Protein AF-A0A6N7W944-F1 (afdb_monomer_lite)

Radius of gyration: 17.9 Å; chains: 1; bounding box: 44×43×44 Å

Secondary structure (DSSP, 8-state):
---HHHHHHHHHH--S---HHHHHHHHHHHHHT-SS-B-TT---HHHHTTHHHHHHHTT----B----SSSHHHHHHHHHHTTEEEEEEEEEEEEEEPTTT--EEEEEEEEEEE-

Foldseek 3Di:
DQWLVLVVVVVVPDPPDDDPQQVVQSVVCVVVVHRARESQCADDPVCVVPVVVSCVVSPNPDHYYNHCPDVVVVVVVVVVVVAKDFPAKDWDWDPDADPPPRHTDTDIDTDIDHD

Organism: NCBI:txid2652290

pLDDT: mean 87.8, std 11.25, range [51.66, 97.94]

Sequence (115 aa):
MNTIDDLDQQIATRTQTSSTSLLTAHMNTQRAGNELLDFAEGLYDSDVSGILDELRQHGIGEFTISANQTGLTEIIWQLTHAGSTLTGMTEVNDRFADPVTGERRLIPAWHLTIN

Structure (mmCIF, N/CA/C/O backbone):
data_AF-A0A6N7W944-F1
#
_entry.id   AF-A0A6N7W944-F1
#
loop_
_atom_site.group_PDB
_atom_site.id
_atom_site.type_symbol
_atom_site.label_atom_id
_atom_site.label_alt_id
_atom_site.label_comp_id
_atom_site.label_asym_id
_atom_site.label_entity_id
_atom_site.label_seq_id
_atom_site.pdbx_PDB_ins_code
_atom_site.Cartn_x
_atom_site.Cartn_y
_atom_site.Cartn_z
_atom_site.occupancy
_atom_site.B_iso_or_equiv
_atom_site.auth_seq_id
_atom_site.auth_comp_id
_atom_site.auth_asym_id
_atom_site.auth_atom_id
_atom_site.pdbx_PDB_model_num
ATOM 1 N N . MET A 1 1 ? -6.370 -4.083 19.843 1.00 51.66 1 MET A N 1
ATOM 2 C CA . MET A 1 1 ? -6.845 -3.386 18.638 1.00 51.66 1 MET A CA 1
ATOM 3 C C . MET A 1 1 ? -7.665 -2.218 19.142 1.00 51.66 1 MET A C 1
ATOM 5 O O . MET A 1 1 ? -8.611 -2.480 19.874 1.00 51.66 1 MET A O 1
ATOM 9 N N . ASN A 1 2 ? -7.236 -0.976 18.904 1.00 56.84 2 ASN A N 1
ATOM 10 C CA . ASN A 1 2 ? -8.078 0.177 19.227 1.00 56.84 2 ASN A CA 1
ATOM 11 C C . ASN A 1 2 ? -9.199 0.217 18.193 1.00 56.84 2 ASN A C 1
ATOM 13 O O . ASN A 1 2 ? -8.937 0.101 16.997 1.00 56.84 2 ASN A O 1
ATOM 17 N N . THR A 1 3 ? -10.432 0.294 18.667 1.00 64.38 3 THR A N 1
ATOM 18 C CA . THR A 1 3 ? -11.622 0.314 17.815 1.00 64.38 3 THR A CA 1
ATOM 19 C C . THR A 1 3 ? -11.816 1.705 17.206 1.00 64.38 3 THR A C 1
ATOM 21 O O . THR A 1 3 ? -11.241 2.685 17.680 1.00 64.38 3 THR A O 1
ATOM 24 N N . ILE A 1 4 ? -12.632 1.819 16.154 1.00 70.69 4 ILE A N 1
ATOM 25 C CA . ILE A 1 4 ? -13.037 3.124 15.593 1.00 70.69 4 ILE A CA 1
ATOM 26 C C . ILE A 1 4 ? -13.673 4.020 16.668 1.00 70.69 4 ILE A C 1
ATOM 28 O O . ILE A 1 4 ? -13.437 5.226 16.662 1.00 70.69 4 ILE A O 1
ATOM 32 N N . ASP A 1 5 ? -14.367 3.427 17.639 1.00 68.56 5 ASP A N 1
ATOM 33 C CA . ASP A 1 5 ? -14.965 4.135 18.775 1.00 68.56 5 ASP A CA 1
ATOM 34 C C . ASP A 1 5 ? -13.898 4.778 19.691 1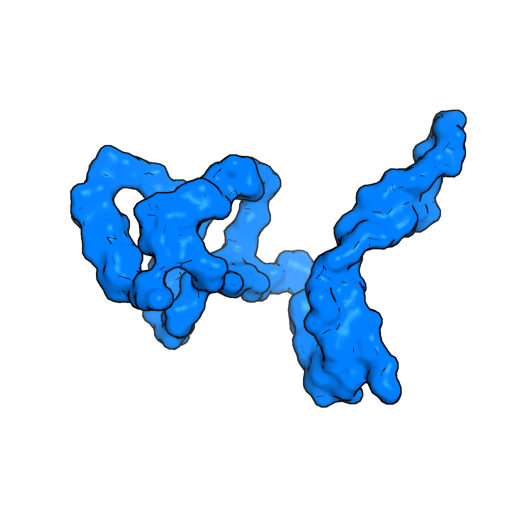.00 68.56 5 ASP A C 1
ATOM 36 O O . ASP A 1 5 ? -14.089 5.874 20.225 1.00 68.56 5 ASP A O 1
ATOM 40 N N . ASP A 1 6 ? -12.727 4.146 19.840 1.00 70.38 6 ASP A N 1
ATOM 41 C CA . ASP A 1 6 ? -11.598 4.740 20.569 1.00 70.38 6 ASP A CA 1
ATOM 42 C C . ASP A 1 6 ? -10.991 5.920 19.793 1.00 70.38 6 ASP A C 1
ATOM 44 O O . ASP A 1 6 ? -10.459 6.859 20.394 1.00 70.38 6 ASP A O 1
ATOM 48 N N . LEU A 1 7 ? -11.056 5.884 18.457 1.00 73.81 7 LEU A N 1
ATOM 49 C CA . LEU A 1 7 ? -10.613 6.975 17.592 1.00 73.81 7 LEU A CA 1
ATOM 50 C C . LEU A 1 7 ? -11.579 8.166 17.659 1.00 73.81 7 LEU A C 1
ATOM 52 O O . LEU A 1 7 ? -11.111 9.302 17.739 1.00 73.81 7 LEU A O 1
ATOM 56 N N . ASP A 1 8 ? -12.891 7.923 17.734 1.00 76.38 8 ASP A N 1
ATOM 57 C CA . ASP A 1 8 ? -13.916 8.957 17.938 1.00 76.38 8 ASP A CA 1
ATOM 58 C C . ASP A 1 8 ? -13.627 9.802 19.177 1.00 76.38 8 ASP A C 1
ATOM 60 O O . ASP A 1 8 ? -13.580 11.036 19.126 1.00 76.38 8 ASP A O 1
ATOM 64 N N . GLN A 1 9 ? -13.378 9.137 20.308 1.00 73.12 9 GLN A N 1
ATOM 65 C CA . GLN A 1 9 ? -13.115 9.828 21.563 1.00 73.12 9 GLN A CA 1
ATOM 66 C C . GLN A 1 9 ? -11.813 10.637 21.496 1.00 73.12 9 GLN A C 1
ATOM 68 O O . GLN A 1 9 ? -11.731 11.732 22.056 1.00 73.12 9 GLN A O 1
ATOM 73 N N . GLN A 1 10 ? -10.799 10.139 20.787 1.00 70.56 10 GLN A N 1
ATOM 74 C CA . GLN A 1 10 ? -9.516 10.821 20.622 1.00 70.56 10 GLN A CA 1
ATOM 75 C C . GLN A 1 10 ? -9.593 12.022 19.671 1.00 70.56 10 GLN A C 1
ATOM 77 O O . GLN A 1 10 ? -9.015 13.065 19.988 1.00 70.56 10 GLN A O 1
ATOM 82 N N . ILE A 1 11 ? -10.325 11.910 18.556 1.00 73.69 11 ILE A N 1
ATOM 83 C CA . ILE A 1 11 ? -10.594 13.022 17.630 1.00 73.69 11 ILE A CA 1
ATOM 84 C C . ILE A 1 11 ? -11.433 14.099 18.333 1.00 73.69 11 ILE A C 1
ATOM 86 O O . ILE A 1 11 ? -11.158 15.288 18.188 1.00 73.69 11 ILE A O 1
ATOM 90 N N . ALA A 1 12 ? -12.411 13.705 19.155 1.00 66.69 12 ALA A N 1
ATOM 91 C CA . ALA A 1 12 ? -13.278 14.639 19.873 1.00 66.69 12 ALA A CA 1
ATOM 92 C C . ALA A 1 12 ? -12.581 15.398 21.022 1.00 66.69 12 ALA A C 1
ATOM 94 O O . ALA A 1 12 ? -13.037 16.477 21.402 1.00 66.69 12 ALA A O 1
ATOM 95 N N . THR A 1 13 ? -11.504 14.850 21.603 1.00 61.78 13 THR A N 1
ATOM 96 C CA . THR A 1 13 ? -10.878 15.387 22.832 1.00 61.78 13 THR A CA 1
ATOM 97 C C . THR A 1 13 ? -9.511 16.049 22.638 1.00 61.78 13 THR A C 1
ATOM 99 O O . THR A 1 13 ? -9.074 16.780 23.530 1.00 61.78 13 THR A O 1
ATOM 102 N N . ARG A 1 14 ? -8.823 15.859 21.501 1.00 58.03 14 ARG A N 1
ATOM 103 C CA . ARG A 1 14 ? -7.514 16.488 21.236 1.00 58.03 14 ARG A CA 1
ATOM 104 C C . ARG A 1 14 ? -7.629 17.736 20.354 1.00 58.03 14 ARG A C 1
ATOM 106 O O . ARG A 1 14 ? -7.855 17.650 19.154 1.00 58.03 14 ARG A O 1
ATOM 113 N N . THR A 1 15 ? -7.306 18.904 20.911 1.00 55.38 15 THR A N 1
ATOM 114 C CA . THR A 1 15 ? -6.903 20.112 20.158 1.00 55.38 15 THR A CA 1
ATOM 115 C C . THR A 1 15 ? -5.482 19.981 19.584 1.00 55.38 15 THR A C 1
ATOM 117 O O . THR A 1 15 ? -4.618 20.810 19.854 1.00 55.38 15 THR A O 1
ATOM 120 N N . GLN A 1 16 ? -5.219 18.939 18.791 1.00 58.09 16 GLN A N 1
ATOM 121 C CA . GLN A 1 16 ? -4.049 18.877 17.911 1.00 58.09 16 GLN A CA 1
ATOM 122 C C . GLN A 1 16 ? -4.471 18.162 16.625 1.00 58.09 16 GLN A C 1
ATOM 124 O O . GLN A 1 16 ? -4.823 16.990 16.636 1.00 58.09 16 GL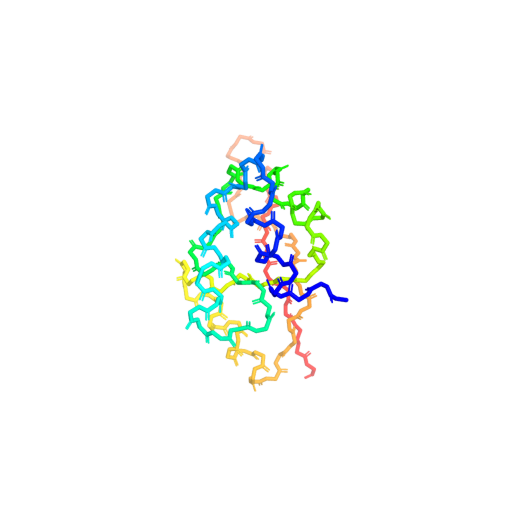N A O 1
ATOM 129 N N . THR A 1 17 ? -4.519 18.950 15.557 1.00 65.50 17 THR A N 1
ATOM 130 C CA . THR A 1 17 ? -5.092 18.690 14.232 1.00 65.50 17 THR A CA 1
ATOM 131 C C . THR A 1 17 ? -4.676 17.350 13.637 1.00 65.50 17 THR A C 1
ATOM 133 O O . THR A 1 17 ? -3.570 17.246 13.103 1.00 65.50 17 THR A O 1
ATOM 136 N N . SER A 1 18 ? -5.580 16.367 13.674 1.00 78.81 18 SER A N 1
ATOM 137 C CA . SER A 1 18 ? -5.485 15.208 12.792 1.00 78.81 18 SER A CA 1
ATOM 138 C C . SER A 1 18 ? -5.427 15.673 11.336 1.00 78.81 18 SER A C 1
ATOM 140 O O . SER A 1 18 ? -6.058 16.672 10.969 1.00 78.81 18 SER A O 1
ATOM 142 N N . SER A 1 19 ? -4.658 14.975 10.508 1.00 87.12 19 SER A N 1
ATOM 143 C CA . SER A 1 19 ? -4.559 15.263 9.085 1.00 87.12 19 SER A CA 1
ATOM 144 C C . SER A 1 19 ? -5.930 15.155 8.423 1.00 87.12 19 SER A C 1
ATOM 146 O O . SER A 1 19 ? -6.796 14.370 8.823 1.00 87.12 19 SER A O 1
ATOM 148 N N . THR A 1 20 ? -6.132 15.933 7.359 1.00 88.00 20 THR A N 1
ATOM 149 C CA . THR A 1 20 ? -7.346 15.834 6.540 1.00 88.00 20 THR A CA 1
ATOM 150 C C . THR A 1 20 ? -7.552 14.405 6.035 1.00 88.00 20 THR A C 1
ATOM 152 O O . THR A 1 20 ? -8.689 13.936 6.005 1.00 88.00 20 THR A O 1
ATOM 155 N N . SER A 1 21 ? -6.471 13.698 5.693 1.00 90.56 21 SER A N 1
ATOM 156 C CA . SER A 1 21 ? -6.506 12.308 5.236 1.00 90.56 21 SER A CA 1
ATOM 157 C C . SER A 1 21 ? -7.030 11.365 6.326 1.00 90.56 21 SER A C 1
ATOM 159 O O . SER A 1 21 ? -7.946 10.592 6.048 1.00 90.56 21 SER A O 1
ATOM 161 N N . LEU A 1 22 ? -6.555 11.477 7.577 1.00 91.31 22 LEU A N 1
ATOM 162 C CA . LEU A 1 22 ? -7.063 10.660 8.688 1.00 91.31 22 LEU A CA 1
ATOM 163 C C . LEU A 1 22 ? -8.531 10.971 9.012 1.00 91.31 22 LEU A C 1
ATOM 165 O O . LEU A 1 22 ? -9.340 10.053 9.152 1.00 91.31 22 LEU A O 1
ATOM 169 N N . LEU A 1 23 ? -8.896 12.254 9.091 1.00 90.38 23 LEU A N 1
ATOM 170 C CA . LEU A 1 23 ? -10.277 12.666 9.375 1.00 90.38 23 LEU A CA 1
ATOM 171 C C . LEU A 1 23 ? -11.247 12.176 8.292 1.00 90.38 23 LEU A C 1
ATOM 173 O O . LEU A 1 23 ? -12.338 11.694 8.597 1.00 90.38 23 LEU A O 1
ATOM 177 N N . THR A 1 24 ? -10.841 12.269 7.025 1.00 91.62 24 THR A N 1
ATOM 178 C CA . THR A 1 24 ? -11.646 11.804 5.889 1.00 91.62 24 THR A CA 1
ATOM 179 C C . THR A 1 24 ? -11.793 10.287 5.900 1.00 91.62 24 THR A C 1
ATOM 181 O O . THR A 1 24 ? -12.912 9.788 5.772 1.00 91.62 24 THR A O 1
ATOM 184 N N . ALA A 1 25 ? -10.695 9.555 6.116 1.00 93.44 25 ALA A N 1
ATOM 185 C CA . ALA A 1 25 ? -10.714 8.100 6.243 1.00 93.44 25 ALA A CA 1
ATOM 186 C C . ALA A 1 25 ? -11.655 7.655 7.368 1.00 93.44 25 ALA A C 1
ATOM 188 O O . ALA A 1 25 ? -12.505 6.793 7.156 1.00 93.44 25 ALA A O 1
ATOM 189 N N . HIS A 1 26 ? -11.583 8.297 8.534 1.00 91.94 26 HIS A N 1
ATOM 190 C CA . HIS A 1 26 ? -12.434 7.979 9.677 1.00 91.94 26 HIS A CA 1
ATOM 191 C C . HIS A 1 26 ? -13.926 8.184 9.372 1.00 91.94 26 HIS A C 1
ATOM 193 O O . HIS A 1 26 ? -14.717 7.255 9.536 1.00 91.94 26 HIS A O 1
ATOM 199 N N . MET A 1 27 ? -14.308 9.350 8.836 1.00 91.56 27 MET A N 1
ATOM 200 C CA . MET A 1 27 ? -15.703 9.622 8.464 1.00 91.56 27 MET A CA 1
ATOM 201 C C . MET A 1 27 ? -16.235 8.628 7.425 1.00 91.56 27 MET A C 1
ATOM 203 O O . MET A 1 27 ? -17.377 8.174 7.522 1.00 91.56 27 MET A O 1
ATOM 207 N N . ASN A 1 28 ? -15.430 8.292 6.416 1.00 93.44 28 ASN A N 1
ATOM 208 C CA . ASN A 1 28 ? -15.829 7.347 5.374 1.00 93.44 28 ASN A CA 1
ATOM 209 C C . ASN A 1 28 ? -15.960 5.924 5.925 1.00 93.44 28 ASN A C 1
ATOM 211 O O . ASN A 1 28 ? -16.932 5.238 5.615 1.00 93.44 28 ASN A O 1
ATOM 215 N N . THR A 1 29 ? -15.039 5.521 6.797 1.00 93.94 29 THR A N 1
ATOM 216 C CA . THR A 1 29 ? -15.056 4.224 7.481 1.00 93.94 29 THR A CA 1
ATOM 217 C C . THR A 1 29 ? -16.335 4.052 8.303 1.00 93.94 29 THR A C 1
ATOM 219 O O . THR A 1 29 ? -17.033 3.051 8.144 1.00 93.94 29 THR A O 1
ATOM 222 N N . GLN A 1 30 ? -16.703 5.058 9.106 1.00 92.31 30 GLN A N 1
ATOM 223 C CA . GLN A 1 30 ? -17.944 5.046 9.889 1.00 92.31 30 GLN A CA 1
ATOM 224 C C . GLN A 1 30 ? -19.189 4.972 9.005 1.00 92.31 30 GLN A C 1
ATOM 226 O O . GLN A 1 30 ? -20.098 4.187 9.267 1.00 92.31 30 GLN A O 1
ATOM 231 N N . ARG A 1 31 ? -19.235 5.772 7.933 1.00 92.94 31 ARG A N 1
ATOM 232 C CA . ARG A 1 31 ? -20.360 5.766 6.984 1.00 92.94 31 ARG A CA 1
ATOM 233 C C . ARG A 1 31 ? -20.526 4.421 6.282 1.00 92.94 31 ARG A C 1
ATOM 235 O O . ARG A 1 31 ? -21.658 4.031 6.009 1.00 92.94 31 ARG A O 1
ATOM 242 N N . ALA A 1 32 ? -19.421 3.743 5.977 1.00 93.75 32 ALA A N 1
ATOM 243 C CA . ALA A 1 32 ? -19.417 2.434 5.332 1.00 93.75 32 ALA A CA 1
ATOM 244 C C . ALA A 1 32 ? -19.691 1.276 6.308 1.00 93.75 32 ALA A C 1
ATOM 246 O O . ALA A 1 32 ? -20.061 0.191 5.865 1.00 93.75 32 ALA A O 1
ATOM 247 N N . GLY A 1 33 ? -19.534 1.496 7.619 1.00 94.12 33 GLY A N 1
ATOM 248 C CA . GLY A 1 33 ? -19.625 0.437 8.626 1.00 94.12 33 GLY A CA 1
ATOM 249 C C . GLY A 1 33 ? -18.439 -0.531 8.5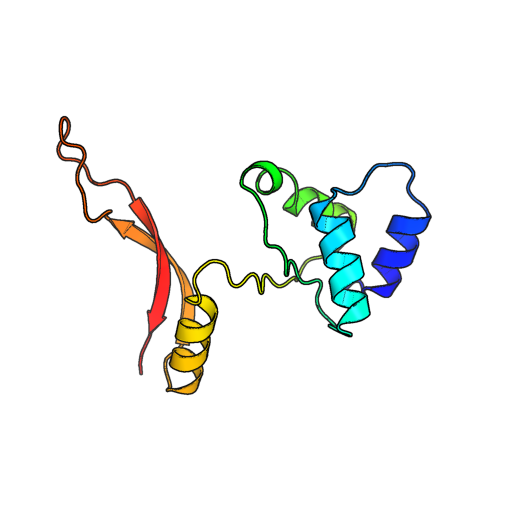84 1.00 94.12 33 GLY A C 1
ATOM 250 O O . GLY A 1 33 ? -18.598 -1.705 8.909 1.00 94.12 33 GLY A O 1
ATOM 251 N N . ASN A 1 34 ? -17.269 -0.054 8.152 1.00 92.56 34 ASN A N 1
ATOM 252 C CA . ASN A 1 34 ? -16.049 -0.856 8.102 1.00 92.56 34 ASN A CA 1
ATOM 253 C C . ASN A 1 34 ? -15.454 -1.016 9.507 1.00 92.56 34 ASN A C 1
ATOM 255 O O . ASN A 1 34 ? -15.473 -0.077 10.296 1.00 92.56 34 ASN A O 1
ATOM 259 N N . GLU A 1 35 ? -14.891 -2.188 9.804 1.00 91.12 35 GLU A N 1
ATOM 260 C CA . GLU A 1 35 ? -14.177 -2.440 11.066 1.00 91.12 35 GLU A CA 1
ATOM 261 C C . GLU A 1 35 ? -12.777 -1.809 11.071 1.00 91.12 35 GLU A C 1
ATOM 263 O O . GLU A 1 35 ? -12.333 -1.266 12.082 1.00 91.12 35 GLU A O 1
ATOM 268 N N . LEU A 1 36 ? -12.087 -1.857 9.928 1.00 93.38 36 LEU A N 1
ATOM 269 C CA . LEU A 1 36 ? -10.768 -1.259 9.745 1.00 93.38 36 LEU A CA 1
ATOM 270 C C . LEU A 1 36 ? -10.898 0.143 9.156 1.00 93.38 36 LEU A C 1
ATOM 272 O O . LEU A 1 36 ? -11.679 0.353 8.228 1.00 93.38 36 LEU A O 1
ATOM 276 N N . LEU A 1 37 ? -10.078 1.073 9.654 1.00 93.94 37 LEU A N 1
ATOM 277 C CA . LEU A 1 37 ? -9.923 2.396 9.055 1.00 93.94 37 LEU A CA 1
ATOM 278 C C . LEU A 1 37 ? -9.498 2.253 7.589 1.00 93.94 37 LEU A C 1
ATOM 280 O O . LEU A 1 37 ? -8.465 1.646 7.308 1.00 93.94 37 LEU A O 1
ATOM 284 N N . ASP A 1 38 ? -10.263 2.851 6.680 1.00 94.44 38 ASP A N 1
ATOM 285 C CA . ASP A 1 38 ? -10.030 2.762 5.244 1.00 94.44 38 ASP A CA 1
ATOM 286 C C . ASP A 1 38 ? -9.744 4.128 4.609 1.00 94.44 38 ASP A C 1
ATOM 288 O O . ASP A 1 38 ? -10.556 5.058 4.666 1.00 94.44 38 ASP A O 1
ATOM 292 N N . PHE A 1 39 ? -8.603 4.238 3.931 1.00 92.88 39 PHE A N 1
ATOM 293 C CA . PHE A 1 39 ? -8.242 5.405 3.125 1.00 92.88 39 PHE A CA 1
ATOM 294 C C . PHE A 1 39 ? -8.850 5.301 1.718 1.00 92.88 39 PHE A C 1
ATOM 296 O O . PHE A 1 39 ? -8.141 5.141 0.723 1.00 92.88 39 PHE A O 1
ATOM 303 N N . ALA A 1 40 ? -10.179 5.399 1.631 1.00 91.00 40 ALA A N 1
ATOM 304 C CA . ALA A 1 40 ? -10.930 5.238 0.380 1.00 91.00 40 ALA A CA 1
ATOM 305 C C . ALA A 1 40 ? -10.618 6.302 -0.693 1.00 91.00 40 ALA A C 1
ATOM 307 O O . ALA A 1 40 ? -10.638 6.010 -1.886 1.00 91.00 40 ALA A O 1
ATOM 308 N N . GLU A 1 41 ? -10.280 7.525 -0.276 1.00 87.00 41 GLU A N 1
ATOM 309 C CA . GLU A 1 41 ? -9.851 8.615 -1.173 1.00 87.00 41 GLU A CA 1
ATOM 310 C C . GLU A 1 41 ? -8.357 8.514 -1.549 1.00 87.00 41 GLU A C 1
ATOM 312 O O . GLU A 1 41 ? -7.857 9.263 -2.389 1.00 87.00 41 GLU A O 1
ATOM 317 N N . GLY A 1 42 ? -7.638 7.560 -0.950 1.00 85.50 42 GLY A N 1
ATOM 318 C CA . GLY A 1 42 ? -6.201 7.370 -1.102 1.00 85.50 42 GLY A CA 1
ATOM 319 C C . GLY A 1 42 ? -5.369 8.203 -0.130 1.00 85.50 42 GLY A C 1
ATOM 320 O O . GLY A 1 42 ? -5.884 8.894 0.747 1.00 85.50 42 GLY A O 1
ATOM 321 N N . LEU A 1 43 ? -4.053 8.094 -0.296 1.00 87.94 43 LEU A N 1
ATOM 322 C CA . LEU A 1 43 ? -3.041 8.901 0.381 1.00 87.94 43 LEU A CA 1
ATOM 323 C C . LEU A 1 43 ? -2.245 9.659 -0.678 1.00 87.94 43 LEU A C 1
ATOM 325 O O . LEU A 1 43 ? -1.972 9.118 -1.753 1.00 87.94 43 LEU A O 1
ATOM 329 N N . TYR A 1 44 ? -1.853 10.889 -0.366 1.00 84.38 44 TYR A N 1
ATOM 330 C CA . TYR A 1 44 ? -0.968 11.683 -1.214 1.00 84.38 44 TYR A CA 1
ATOM 331 C C . TYR A 1 44 ? 0.493 11.498 -0.791 1.00 84.38 44 TYR A C 1
ATOM 333 O O . TYR A 1 44 ? 0.775 11.159 0.358 1.00 84.38 44 TYR A O 1
ATOM 341 N N . ASP A 1 45 ? 1.443 11.793 -1.683 1.00 86.19 45 ASP A N 1
ATOM 342 C CA . ASP A 1 45 ? 2.883 11.738 -1.370 1.00 86.19 45 ASP A CA 1
ATOM 343 C C . ASP A 1 45 ? 3.244 12.565 -0.121 1.00 86.19 45 ASP A C 1
ATOM 345 O O . ASP A 1 45 ? 4.121 12.187 0.657 1.00 86.19 45 ASP A O 1
ATOM 349 N N . SER A 1 46 ? 2.528 13.673 0.109 1.00 84.94 46 SER A N 1
ATOM 350 C CA . SER A 1 46 ? 2.671 14.509 1.305 1.00 84.94 46 SER A CA 1
ATOM 351 C C . SER A 1 46 ? 2.332 13.775 2.603 1.00 84.94 46 SER A C 1
ATOM 353 O O . SER A 1 46 ? 2.925 14.070 3.640 1.00 84.94 46 SER A O 1
ATOM 355 N N . ASP A 1 47 ? 1.412 12.812 2.551 1.00 87.19 47 ASP A N 1
ATOM 356 C CA . ASP A 1 47 ? 0.910 12.096 3.722 1.00 87.19 47 ASP A CA 1
ATOM 357 C C . ASP A 1 47 ? 1.881 11.000 4.170 1.00 87.19 47 ASP A C 1
ATOM 359 O O . ASP A 1 47 ? 1.982 10.714 5.362 1.00 87.19 47 ASP A O 1
ATOM 363 N N . VAL A 1 48 ? 2.645 10.418 3.236 1.00 86.00 48 VAL A N 1
ATOM 364 C CA . VAL A 1 48 ? 3.529 9.261 3.481 1.00 86.00 48 VAL A CA 1
ATOM 365 C C . VAL A 1 48 ? 4.500 9.506 4.638 1.00 86.00 48 VAL A C 1
ATOM 367 O O . VAL A 1 48 ? 4.763 8.601 5.428 1.00 86.00 48 VAL A O 1
ATOM 370 N N . SER A 1 49 ? 5.013 10.732 4.766 1.00 84.00 49 SER A N 1
ATOM 371 C CA . SER A 1 49 ? 6.014 11.072 5.784 1.00 84.00 49 SER A CA 1
ATOM 372 C C . SER A 1 49 ? 5.460 11.201 7.208 1.00 84.00 49 SER A C 1
ATOM 374 O O . SER A 1 49 ? 6.240 11.103 8.151 1.00 84.00 49 SER A O 1
ATOM 376 N N . GLY A 1 50 ? 4.146 11.400 7.381 1.00 89.56 50 GLY A N 1
ATOM 377 C CA . GLY A 1 50 ? 3.538 11.681 8.690 1.00 89.56 50 GLY A CA 1
ATOM 378 C C . GLY A 1 50 ? 2.404 10.742 9.099 1.00 89.56 50 GLY A C 1
ATOM 379 O O . GLY A 1 50 ? 2.169 10.560 10.293 1.00 89.56 50 GLY A O 1
ATOM 380 N N . ILE A 1 51 ? 1.728 10.103 8.141 1.00 92.25 51 ILE A N 1
ATOM 381 C CA . ILE A 1 51 ? 0.499 9.351 8.417 1.00 92.25 51 ILE A CA 1
ATOM 382 C C . ILE A 1 51 ? 0.735 8.170 9.362 1.00 92.25 51 ILE A C 1
ATOM 384 O O . ILE A 1 51 ? -0.070 7.918 10.250 1.00 92.25 51 ILE A O 1
ATOM 388 N N . LEU A 1 52 ? 1.867 7.472 9.242 1.00 92.69 52 LEU A N 1
ATOM 389 C CA . LEU A 1 52 ? 2.164 6.332 10.112 1.00 92.69 52 LEU A CA 1
ATOM 390 C C . LEU A 1 52 ? 2.394 6.754 11.567 1.00 92.69 52 LEU A C 1
ATOM 392 O O . LEU A 1 52 ? 2.008 6.028 12.481 1.00 92.69 52 LEU A O 1
ATOM 396 N N . ASP A 1 53 ? 3.013 7.911 11.796 1.00 91.56 53 ASP A N 1
ATOM 397 C CA . ASP A 1 53 ? 3.218 8.429 13.150 1.00 91.56 53 ASP A CA 1
ATOM 398 C C . ASP A 1 53 ? 1.901 8.884 13.766 1.00 91.56 53 ASP A C 1
ATOM 400 O O . ASP A 1 53 ? 1.642 8.607 14.936 1.00 91.56 53 ASP A O 1
ATOM 404 N N . GLU A 1 54 ? 1.039 9.507 12.967 1.00 90.50 54 GLU A N 1
ATOM 405 C CA . GLU A 1 54 ? -0.308 9.880 13.380 1.00 90.50 54 GLU A CA 1
ATOM 406 C C . GLU A 1 54 ? -1.148 8.647 13.759 1.00 90.50 54 GLU A C 1
ATOM 408 O O . GLU A 1 54 ? -1.699 8.581 14.858 1.00 90.50 54 GLU A O 1
ATOM 413 N N . LEU A 1 55 ? -1.165 7.613 12.912 1.00 91.19 55 LEU A N 1
ATOM 414 C CA . LEU A 1 55 ? -1.847 6.347 13.199 1.00 91.19 55 LEU A CA 1
ATOM 415 C C . LEU A 1 55 ? -1.337 5.713 14.505 1.00 91.19 55 LEU A C 1
ATOM 417 O O . LEU A 1 55 ? -2.135 5.314 15.356 1.00 91.19 55 LEU A O 1
ATOM 421 N N . ARG A 1 56 ? -0.015 5.699 14.729 1.00 90.81 56 ARG A N 1
ATOM 422 C CA . ARG A 1 56 ? 0.587 5.209 15.984 1.00 90.81 56 ARG A CA 1
ATOM 423 C C . ARG A 1 56 ? 0.168 6.032 17.199 1.00 90.81 56 ARG A C 1
ATOM 425 O O . ARG A 1 56 ? -0.108 5.447 18.244 1.00 90.81 56 ARG A O 1
ATOM 432 N N . GLN A 1 57 ? 0.088 7.361 17.085 1.00 88.81 57 GLN A N 1
ATOM 433 C CA . GLN A 1 57 ? -0.376 8.247 18.167 1.00 88.81 57 GLN A CA 1
ATOM 434 C C . GLN A 1 57 ? -1.832 7.988 18.574 1.00 88.81 57 GLN A C 1
ATOM 436 O O . GLN A 1 57 ? -2.218 8.324 19.701 1.00 88.81 57 GLN A O 1
ATOM 441 N N . HIS A 1 58 ? -2.610 7.392 17.669 1.00 85.94 58 HIS A N 1
ATOM 442 C CA . HIS A 1 58 ? -3.980 6.948 17.896 1.00 85.94 58 HIS A CA 1
ATOM 443 C C . HIS A 1 58 ? -4.106 5.449 18.241 1.00 85.94 58 HIS A C 1
ATOM 445 O O . HIS A 1 58 ? -5.195 4.957 18.549 1.00 85.94 58 HIS A O 1
ATOM 451 N N . GLY A 1 59 ? -2.987 4.716 18.248 1.00 88.88 59 GLY A N 1
ATOM 452 C CA . GLY A 1 59 ? -2.934 3.275 18.505 1.00 88.88 59 GLY A CA 1
ATOM 453 C C . GLY A 1 59 ? -3.526 2.417 17.382 1.00 88.88 59 GLY A C 1
ATOM 454 O O . GLY A 1 59 ? -3.976 1.299 17.634 1.00 88.88 59 GLY A O 1
ATOM 455 N N . ILE A 1 60 ? -3.525 2.930 16.151 1.00 90.00 60 ILE A N 1
ATOM 456 C CA . ILE A 1 60 ? -3.981 2.229 14.950 1.00 90.00 60 ILE A CA 1
ATOM 457 C C . ILE A 1 60 ? -2.786 1.490 14.344 1.00 90.00 60 ILE A C 1
ATOM 459 O O . ILE A 1 60 ? -1.827 2.106 13.878 1.00 90.00 60 ILE A O 1
ATOM 463 N N . GLY A 1 61 ? -2.831 0.158 14.393 1.00 91.88 61 GLY A N 1
ATOM 464 C CA . GLY A 1 61 ? -1.794 -0.719 13.837 1.00 91.88 61 GLY A CA 1
ATOM 465 C C . GLY A 1 61 ? -2.177 -1.388 12.517 1.00 91.88 61 GLY A C 1
ATOM 466 O O . GLY A 1 61 ? -1.298 -1.871 11.811 1.00 91.88 61 GLY A O 1
ATOM 467 N N . GLU A 1 62 ? -3.468 -1.402 12.184 1.00 93.62 62 GLU A N 1
ATOM 468 C CA . GLU A 1 62 ? -4.031 -2.056 11.002 1.00 93.62 62 GLU A CA 1
ATOM 469 C C . GLU A 1 62 ? -5.020 -1.098 10.332 1.00 93.62 62 GLU A C 1
ATOM 471 O O . GLU A 1 62 ? -5.812 -0.440 11.007 1.00 93.62 62 GLU A O 1
ATOM 476 N N . PHE A 1 63 ? -4.934 -0.983 9.010 1.00 94.00 63 PHE A N 1
ATOM 477 C CA . PHE A 1 63 ? -5.768 -0.108 8.188 1.00 94.00 63 PHE A CA 1
ATOM 478 C C . PHE A 1 63 ? -5.794 -0.635 6.749 1.00 94.00 63 PHE A C 1
ATOM 480 O O . PHE A 1 63 ? -4.945 -1.441 6.359 1.00 94.00 63 PHE A O 1
ATOM 487 N N . THR A 1 64 ? -6.748 -0.170 5.949 1.00 93.44 64 THR A N 1
ATOM 488 C CA . THR A 1 64 ? -6.873 -0.511 4.529 1.00 93.44 64 THR A CA 1
ATOM 489 C C . THR A 1 64 ? -6.744 0.728 3.646 1.00 93.44 64 THR A C 1
ATOM 491 O O . THR A 1 64 ? -6.905 1.865 4.091 1.00 93.44 64 THR A O 1
ATOM 494 N N . ILE A 1 65 ? -6.408 0.509 2.376 1.00 91.38 65 ILE A N 1
ATOM 495 C CA . ILE A 1 65 ? -6.441 1.538 1.334 1.00 91.38 65 ILE A CA 1
ATOM 496 C C . ILE A 1 65 ? -7.214 0.944 0.158 1.00 91.38 65 ILE A C 1
ATOM 498 O O . ILE A 1 65 ? -6.660 0.174 -0.626 1.00 91.38 65 ILE A O 1
ATOM 502 N N . SER A 1 66 ? -8.497 1.278 0.040 1.00 89.88 66 SER A N 1
ATOM 503 C CA . SER A 1 66 ? -9.355 0.805 -1.056 1.00 89.88 66 SER A CA 1
ATOM 504 C C . SER A 1 66 ? -9.297 1.668 -2.328 1.00 89.88 66 SER A C 1
ATOM 506 O O . SER A 1 66 ? -9.902 1.310 -3.339 1.00 89.88 66 SER A O 1
ATOM 508 N N . ALA A 1 67 ? -8.564 2.789 -2.306 1.00 75.06 67 ALA A N 1
ATOM 509 C CA . ALA A 1 67 ? -8.549 3.798 -3.366 1.00 75.06 67 ALA A CA 1
ATOM 510 C C . ALA A 1 67 ? -8.343 3.220 -4.781 1.00 75.06 67 ALA A C 1
ATOM 512 O O . ALA A 1 67 ? -7.264 2.755 -5.154 1.00 75.06 67 ALA A O 1
ATOM 513 N N . ASN A 1 68 ? -9.386 3.317 -5.608 1.00 67.81 68 ASN A N 1
ATOM 514 C CA . ASN A 1 68 ? -9.461 2.720 -6.944 1.00 67.81 68 ASN A CA 1
ATOM 515 C C . ASN A 1 68 ? -8.770 3.556 -8.039 1.00 67.81 68 ASN A C 1
ATOM 517 O O . ASN A 1 68 ? -9.279 3.692 -9.149 1.00 67.81 68 ASN A O 1
ATOM 521 N N . GLN A 1 69 ? -7.588 4.107 -7.760 1.00 62.75 69 GLN A N 1
ATOM 522 C CA . GLN A 1 69 ? -6.898 5.055 -8.652 1.00 62.75 69 GLN A CA 1
ATOM 523 C C . GLN A 1 69 ? -6.602 4.482 -10.058 1.00 62.75 69 GLN A C 1
ATOM 525 O O . GLN A 1 69 ? -6.470 5.240 -11.015 1.00 62.75 69 GLN A O 1
ATOM 530 N N . THR A 1 70 ? -6.521 3.153 -10.220 1.00 71.00 70 THR A N 1
ATOM 531 C CA . THR A 1 70 ? -6.177 2.518 -11.512 1.00 71.00 70 THR A CA 1
ATOM 532 C C . THR A 1 70 ? -6.977 1.256 -11.857 1.00 71.00 70 THR A C 1
ATOM 534 O O . THR A 1 70 ? -6.724 0.644 -12.893 1.00 71.00 70 THR A O 1
ATOM 537 N N . GLY A 1 71 ? -7.905 0.812 -10.999 1.00 82.19 71 GLY A N 1
ATOM 538 C CA . GLY A 1 71 ? -8.573 -0.497 -11.125 1.00 82.19 71 GLY A CA 1
ATOM 539 C C . GLY A 1 71 ? -7.651 -1.713 -10.921 1.00 82.19 71 GLY A C 1
ATOM 540 O O . GLY A 1 71 ? -8.118 -2.850 -10.929 1.00 82.19 71 GLY A O 1
ATOM 541 N N . LEU A 1 72 ? -6.347 -1.501 -10.701 1.00 87.44 72 LEU A N 1
ATOM 542 C CA . LEU A 1 72 ? -5.376 -2.572 -10.471 1.00 87.44 72 LEU A CA 1
ATOM 543 C C . LEU A 1 72 ? -5.667 -3.350 -9.181 1.00 87.44 72 LEU A C 1
ATOM 545 O O . LEU A 1 72 ? -5.472 -4.562 -9.159 1.00 87.44 72 LEU A O 1
ATOM 549 N N . THR A 1 73 ? -6.168 -2.677 -8.141 1.00 88.00 73 THR A N 1
ATOM 550 C CA . THR A 1 73 ? -6.593 -3.313 -6.884 1.00 88.00 73 THR A CA 1
ATOM 551 C C . THR A 1 73 ? -7.643 -4.394 -7.140 1.00 88.00 73 THR A C 1
ATOM 553 O O . THR A 1 73 ? -7.488 -5.515 -6.665 1.00 88.00 73 THR A O 1
ATOM 556 N N . GLU A 1 74 ? -8.652 -4.098 -7.966 1.00 91.62 74 GLU A N 1
ATOM 557 C CA . GLU A 1 74 ? -9.687 -5.065 -8.346 1.00 91.62 74 GLU A CA 1
ATOM 558 C C . GLU A 1 74 ? -9.093 -6.232 -9.144 1.00 91.62 74 GLU A C 1
ATOM 560 O O . GLU A 1 74 ? -9.400 -7.387 -8.880 1.00 91.62 74 GLU A O 1
ATOM 565 N N . ILE A 1 75 ? -8.181 -5.962 -10.082 1.00 93.31 75 ILE A N 1
ATOM 566 C CA . ILE A 1 75 ? -7.514 -7.027 -10.847 1.00 93.31 75 ILE A CA 1
ATOM 567 C C . ILE A 1 75 ? -6.738 -7.964 -9.914 1.00 93.31 75 ILE A C 1
ATOM 569 O O . ILE A 1 75 ? -6.851 -9.182 -10.040 1.00 93.31 75 ILE A O 1
ATOM 573 N N . ILE A 1 76 ? -5.973 -7.419 -8.964 1.00 93.56 76 ILE A N 1
ATOM 574 C CA . ILE A 1 76 ? -5.227 -8.214 -7.979 1.00 93.56 76 ILE A CA 1
ATOM 575 C C . ILE A 1 76 ? -6.189 -9.029 -7.113 1.00 93.56 76 ILE A C 1
ATOM 577 O O . ILE A 1 76 ? -5.958 -10.219 -6.916 1.00 93.56 76 ILE A O 1
ATOM 581 N N . TRP A 1 77 ? -7.291 -8.430 -6.659 1.00 93.94 77 TRP A N 1
ATOM 582 C CA . TRP A 1 77 ? -8.335 -9.123 -5.903 1.00 93.94 77 TRP A CA 1
ATOM 583 C C . TRP A 1 77 ? -8.960 -10.289 -6.686 1.00 93.94 77 TRP A C 1
ATOM 585 O O . TRP A 1 77 ? -9.126 -11.387 -6.155 1.00 93.94 77 TRP A O 1
ATOM 595 N N . GLN A 1 78 ? -9.257 -10.098 -7.971 1.00 96.31 78 GLN A N 1
ATOM 596 C CA . GLN A 1 78 ? -9.777 -11.168 -8.826 1.00 96.31 78 GLN A CA 1
ATOM 597 C C . GLN A 1 78 ? -8.735 -12.271 -9.059 1.00 96.31 78 GLN A C 1
ATOM 599 O O . GLN A 1 78 ? -9.073 -13.455 -9.055 1.00 96.31 78 GLN A O 1
ATOM 604 N N . LEU A 1 79 ? -7.454 -11.917 -9.207 1.00 96.62 79 LEU A N 1
ATOM 605 C CA . LEU A 1 79 ? -6.369 -12.894 -9.328 1.00 96.62 79 LEU A CA 1
ATOM 606 C C . LEU A 1 79 ? -6.211 -13.736 -8.057 1.00 96.62 79 LEU A C 1
ATOM 608 O O . LEU A 1 79 ? -5.909 -14.929 -8.164 1.00 96.62 79 LEU A O 1
ATOM 612 N N . THR A 1 80 ? -6.398 -13.166 -6.862 1.00 96.44 80 THR A N 1
ATOM 613 C CA . THR A 1 80 ? -6.336 -13.956 -5.622 1.00 96.44 80 THR A CA 1
ATOM 614 C C . THR A 1 80 ? -7.513 -14.924 -5.520 1.00 96.44 80 THR A C 1
ATOM 616 O O . THR A 1 80 ? -7.317 -16.090 -5.183 1.00 96.44 80 THR A O 1
ATOM 619 N N . HIS A 1 81 ? -8.712 -14.506 -5.937 1.00 96.75 81 HIS A N 1
ATOM 620 C CA . HIS A 1 81 ? -9.883 -15.391 -6.033 1.00 96.75 81 HIS A CA 1
ATOM 621 C C . HIS A 1 81 ? -9.709 -16.498 -7.081 1.00 96.75 81 HIS A C 1
ATOM 623 O O . HIS A 1 81 ? -10.236 -17.597 -6.914 1.00 96.75 81 HIS A O 1
ATOM 629 N N . ALA A 1 82 ? -8.941 -16.235 -8.140 1.00 97.50 82 ALA A N 1
ATOM 630 C CA . ALA A 1 82 ? -8.609 -17.211 -9.173 1.00 97.50 82 ALA A CA 1
ATOM 631 C C . ALA A 1 82 ? -7.489 -18.196 -8.773 1.00 97.50 82 ALA A C 1
ATOM 633 O O . ALA A 1 82 ? -7.175 -19.095 -9.552 1.00 97.50 82 ALA A O 1
ATOM 634 N N . GLY A 1 83 ? -6.895 -18.056 -7.580 1.00 97.06 83 GLY A N 1
ATOM 635 C CA . GLY A 1 83 ? -5.932 -19.015 -7.024 1.00 97.06 83 GLY A CA 1
ATOM 636 C C . GLY A 1 83 ? -4.489 -18.521 -6.899 1.00 97.06 83 GLY A C 1
ATOM 637 O O . GLY A 1 83 ? -3.619 -19.309 -6.533 1.00 97.06 83 GLY A O 1
ATOM 638 N N . SER A 1 84 ? -4.210 -17.243 -7.173 1.00 97.50 84 SER A N 1
ATOM 639 C CA . SER A 1 84 ? -2.914 -16.648 -6.812 1.00 97.50 84 SER A CA 1
ATOM 640 C C . SER A 1 84 ? -2.881 -16.194 -5.347 1.00 97.50 84 SER A C 1
ATOM 642 O O . SER A 1 84 ? -3.912 -16.070 -4.691 1.00 97.50 84 SER A O 1
ATOM 644 N N . THR A 1 85 ? -1.690 -15.920 -4.816 1.00 97.56 85 THR A N 1
ATOM 645 C CA . THR A 1 85 ? -1.513 -15.338 -3.475 1.00 97.56 85 THR A CA 1
ATOM 646 C C . THR A 1 85 ? -0.795 -13.996 -3.571 1.00 97.56 85 THR A C 1
ATOM 648 O O . THR A 1 85 ? 0.311 -13.928 -4.106 1.00 97.56 85 THR A O 1
ATOM 651 N N . LEU A 1 86 ? -1.394 -12.930 -3.026 1.00 96.12 86 LEU A N 1
ATOM 652 C CA . LEU A 1 86 ? -0.724 -11.638 -2.862 1.00 96.12 86 LEU A CA 1
ATOM 653 C C . LEU A 1 86 ? 0.258 -11.725 -1.687 1.00 96.12 86 LEU A C 1
ATOM 655 O O . LEU A 1 86 ? -0.153 -11.838 -0.537 1.00 96.12 86 LEU A O 1
ATOM 659 N N . THR A 1 87 ? 1.556 -11.666 -1.978 1.00 96.44 87 THR A N 1
ATOM 660 C CA . THR A 1 87 ? 2.625 -11.764 -0.967 1.00 96.44 87 THR A CA 1
ATOM 661 C C . THR A 1 87 ? 2.992 -10.396 -0.379 1.00 96.44 87 THR A C 1
ATOM 663 O O . THR A 1 87 ? 3.574 -10.318 0.700 1.00 96.4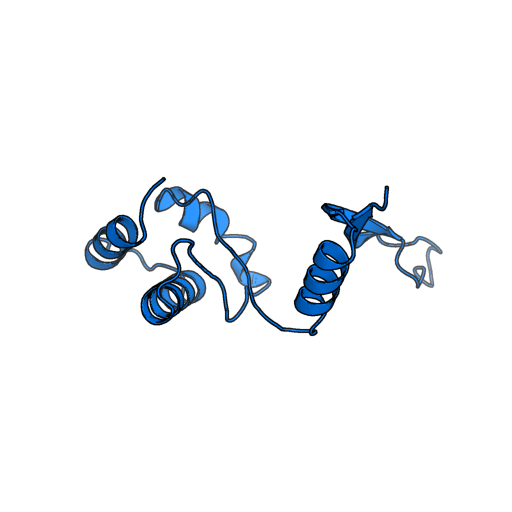4 87 THR A O 1
ATOM 666 N N . GLY A 1 88 ? 2.656 -9.309 -1.080 1.00 94.62 88 GLY A N 1
ATOM 667 C CA . GLY A 1 88 ? 2.935 -7.934 -0.668 1.00 94.62 88 GLY A CA 1
ATOM 668 C C . GLY A 1 88 ? 3.528 -7.104 -1.804 1.00 94.62 88 GLY A C 1
ATOM 669 O O . GLY A 1 88 ? 3.189 -7.305 -2.972 1.00 94.62 88 GLY A O 1
ATOM 670 N N . MET A 1 89 ? 4.424 -6.182 -1.452 1.00 95.38 89 MET A N 1
ATOM 671 C CA . MET A 1 89 ? 5.141 -5.311 -2.387 1.00 95.38 89 MET A CA 1
ATOM 672 C C . MET A 1 89 ? 6.587 -5.778 -2.588 1.00 95.38 89 MET A C 1
ATOM 674 O O . MET A 1 89 ? 7.204 -6.347 -1.688 1.00 95.38 89 MET A O 1
ATOM 678 N N . THR A 1 90 ? 7.138 -5.512 -3.766 1.00 97.62 90 THR A N 1
ATOM 679 C CA . THR A 1 90 ? 8.547 -5.714 -4.114 1.00 97.62 90 THR A CA 1
ATOM 680 C C . THR A 1 90 ? 9.027 -4.595 -5.039 1.00 97.62 90 THR A C 1
ATOM 682 O O . THR A 1 90 ? 8.253 -3.713 -5.411 1.00 97.62 90 THR A O 1
ATOM 685 N N . GLU A 1 91 ? 10.297 -4.631 -5.418 1.00 97.94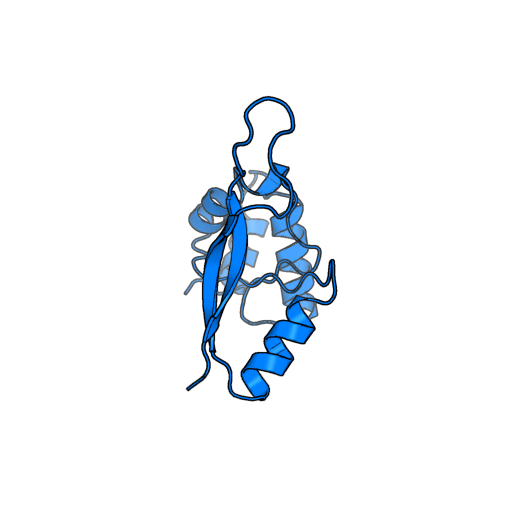 91 GLU A N 1
ATOM 686 C CA . GLU A 1 91 ? 10.899 -3.702 -6.366 1.00 97.94 91 GLU A CA 1
ATOM 687 C C . GLU A 1 91 ?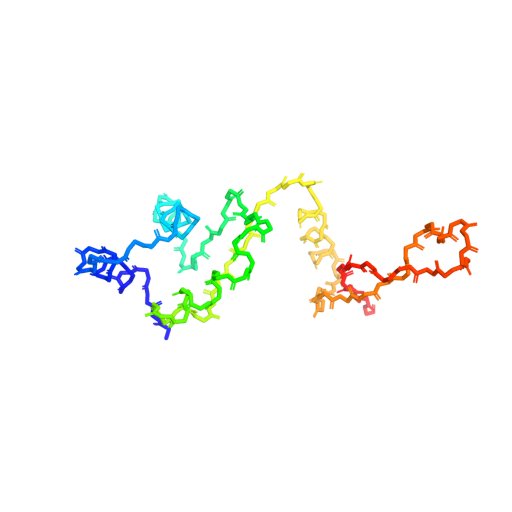 11.316 -4.443 -7.639 1.00 97.94 91 GLU A C 1
ATOM 689 O O . GLU A 1 91 ? 11.882 -5.536 -7.586 1.00 97.94 91 GLU A O 1
ATOM 694 N N . VAL A 1 92 ? 11.052 -3.844 -8.799 1.00 97.56 92 VAL A N 1
ATOM 695 C CA . VAL A 1 92 ? 11.461 -4.374 -10.108 1.00 97.56 92 VAL A CA 1
ATOM 696 C C . VAL A 1 92 ? 12.153 -3.295 -10.924 1.00 97.56 92 VAL A C 1
ATOM 698 O O . VAL A 1 92 ? 11.926 -2.107 -10.724 1.00 97.56 92 VAL A O 1
ATOM 701 N N . ASN A 1 93 ? 12.994 -3.693 -11.875 1.00 97.81 93 ASN A N 1
ATOM 702 C CA . ASN A 1 93 ? 13.611 -2.740 -12.791 1.00 97.81 93 ASN A CA 1
ATOM 703 C C . ASN A 1 93 ? 12.554 -2.017 -13.637 1.00 97.81 93 ASN A C 1
ATOM 705 O O . ASN A 1 93 ? 11.693 -2.658 -14.244 1.00 97.81 93 ASN A O 1
ATOM 709 N N . ASP A 1 94 ? 12.684 -0.698 -13.751 1.00 96.75 94 ASP A N 1
ATOM 710 C CA . ASP A 1 94 ? 11.908 0.111 -14.682 1.00 96.75 94 ASP A CA 1
ATOM 711 C C . ASP A 1 94 ? 12.147 -0.380 -16.122 1.00 96.75 94 ASP A C 1
ATOM 713 O O . ASP A 1 94 ? 13.245 -0.820 -16.507 1.00 96.75 94 ASP A O 1
ATOM 717 N N . ARG A 1 95 ? 11.094 -0.312 -16.941 1.00 95.38 95 ARG A N 1
ATOM 718 C CA . ARG A 1 95 ? 11.140 -0.684 -18.358 1.00 95.38 95 ARG A CA 1
ATOM 719 C C . ARG A 1 95 ? 12.136 0.191 -19.113 1.00 95.38 95 ARG A C 1
ATOM 721 O O . ARG A 1 95 ? 12.772 -0.300 -20.053 1.00 95.38 95 ARG A O 1
ATOM 728 N N . PHE A 1 96 ? 12.287 1.446 -18.704 1.00 94.19 96 PHE A N 1
ATOM 729 C CA . PHE A 1 96 ? 13.204 2.394 -19.321 1.00 94.19 96 PHE A CA 1
ATOM 730 C C . PHE A 1 96 ? 14.471 2.546 -18.478 1.00 94.19 96 PHE A C 1
ATOM 732 O O . PHE A 1 96 ? 14.408 2.713 -17.264 1.00 94.19 96 PHE A O 1
ATOM 739 N N . ALA A 1 97 ? 15.626 2.457 -19.135 1.00 96.00 97 ALA A N 1
ATOM 740 C CA . ALA A 1 97 ? 16.898 2.817 -18.523 1.00 96.00 97 ALA A CA 1
ATOM 741 C C . ALA A 1 97 ? 17.102 4.334 -18.615 1.00 96.00 97 ALA A C 1
ATOM 743 O O . ALA A 1 97 ? 16.581 4.974 -19.535 1.00 96.00 97 ALA A O 1
ATOM 744 N N . ASP A 1 98 ? 17.884 4.889 -17.694 1.00 95.62 98 ASP A N 1
ATOM 745 C CA . ASP A 1 98 ? 18.386 6.250 -17.805 1.00 95.62 98 ASP A CA 1
ATOM 746 C C . ASP A 1 98 ? 19.163 6.390 -19.131 1.00 95.62 98 ASP A C 1
ATOM 748 O O . ASP A 1 98 ? 20.066 5.591 -19.406 1.00 95.62 98 ASP A O 1
ATOM 752 N N . PRO A 1 99 ? 18.811 7.358 -19.994 1.00 94.19 99 PRO A N 1
ATOM 753 C CA . PRO A 1 99 ? 19.404 7.474 -21.323 1.00 94.19 99 PRO A CA 1
ATOM 754 C C . PRO A 1 99 ? 20.875 7.912 -21.300 1.00 94.19 99 PRO A C 1
ATOM 756 O O . PRO A 1 99 ? 21.551 7.798 -22.321 1.00 94.19 99 PRO A O 1
ATOM 759 N N . VAL A 1 100 ? 21.366 8.430 -20.171 1.00 96.12 100 VAL A N 1
ATOM 760 C CA . VAL A 1 100 ? 22.743 8.896 -19.987 1.00 96.12 100 VAL A CA 1
ATOM 761 C C . VAL A 1 100 ? 23.594 7.813 -19.332 1.00 96.12 100 VAL A C 1
ATOM 763 O O . VAL A 1 100 ? 24.675 7.506 -19.832 1.00 96.12 100 VAL A O 1
ATOM 766 N N . THR A 1 101 ? 23.132 7.233 -18.223 1.00 96.12 101 THR A N 1
ATOM 767 C CA . THR A 1 101 ? 23.923 6.274 -17.432 1.00 96.12 101 THR A CA 1
ATOM 768 C C . THR A 1 101 ? 23.715 4.824 -17.864 1.00 96.12 101 THR A C 1
ATOM 770 O O . THR A 1 101 ? 24.563 3.975 -17.595 1.00 96.12 101 THR A O 1
ATOM 773 N N . GLY A 1 102 ? 22.605 4.518 -18.544 1.00 96.25 102 GLY A N 1
ATOM 774 C CA . GLY A 1 102 ? 22.204 3.154 -18.892 1.00 96.25 102 GLY A CA 1
ATOM 775 C C . GLY A 1 102 ? 21.663 2.341 -17.710 1.00 96.25 102 GLY A C 1
ATOM 776 O O . GLY A 1 102 ? 21.301 1.175 -17.887 1.00 96.25 102 GLY A O 1
ATOM 777 N N . GLU A 1 103 ? 21.585 2.931 -16.515 1.00 96.81 103 GLU A N 1
ATOM 778 C CA . GLU A 1 103 ? 21.097 2.265 -15.309 1.00 96.81 103 GLU A CA 1
ATOM 779 C C . GLU A 1 103 ? 19.567 2.194 -15.281 1.00 96.81 103 GLU A C 1
ATOM 781 O O . GLU A 1 103 ? 18.867 3.048 -15.826 1.00 96.81 103 GLU A O 1
ATOM 786 N N . ARG A 1 104 ? 19.023 1.163 -14.627 1.00 97.06 104 ARG A N 1
ATOM 787 C CA . ARG A 1 104 ? 17.577 1.016 -14.423 1.00 97.06 104 ARG A CA 1
ATOM 788 C C . ARG A 1 104 ? 17.230 1.369 -12.989 1.00 97.06 104 ARG A C 1
ATOM 790 O O . ARG A 1 104 ? 17.780 0.794 -12.055 1.00 97.06 104 ARG A O 1
ATOM 797 N N . ARG A 1 105 ? 16.281 2.288 -12.827 1.00 97.00 105 ARG A N 1
ATOM 798 C CA . ARG A 1 105 ? 15.679 2.582 -11.526 1.00 97.00 105 ARG A CA 1
ATOM 799 C C . ARG A 1 105 ? 14.836 1.387 -11.076 1.00 97.00 105 ARG A C 1
ATOM 801 O O . ARG A 1 105 ? 14.179 0.757 -11.900 1.00 97.00 105 ARG A O 1
ATOM 808 N N . LEU A 1 106 ? 14.810 1.117 -9.777 1.00 97.62 106 LEU A N 1
ATOM 809 C CA . LEU A 1 106 ? 13.852 0.197 -9.173 1.00 97.62 106 LEU A CA 1
ATOM 810 C C . LEU A 1 106 ? 12.510 0.902 -8.930 1.00 97.62 106 LEU A C 1
ATOM 812 O O . LEU A 1 106 ? 12.474 2.026 -8.432 1.00 97.62 106 LEU A O 1
ATOM 816 N N . ILE A 1 107 ? 11.410 0.259 -9.313 1.00 96.69 107 ILE A N 1
ATOM 817 C CA . ILE A 1 107 ? 10.042 0.753 -9.124 1.00 96.69 107 ILE A CA 1
ATOM 818 C C . ILE A 1 107 ? 9.224 -0.238 -8.289 1.00 96.69 107 ILE A C 1
ATOM 820 O O . ILE A 1 107 ? 9.447 -1.448 -8.397 1.00 96.69 107 ILE A O 1
ATOM 824 N N . PRO A 1 108 ? 8.271 0.247 -7.474 1.00 94.75 108 PRO A N 1
ATOM 825 C CA . PRO A 1 108 ? 7.422 -0.616 -6.664 1.00 94.75 108 PRO A CA 1
ATOM 826 C C . PRO A 1 108 ? 6.489 -1.466 -7.536 1.00 94.75 108 PRO A C 1
ATOM 828 O O . PRO A 1 108 ? 5.964 -1.003 -8.550 1.00 94.75 108 PRO A O 1
ATOM 831 N N . ALA A 1 109 ? 6.250 -2.705 -7.114 1.00 94.88 109 ALA A N 1
ATOM 832 C CA . ALA A 1 109 ? 5.364 -3.655 -7.774 1.00 94.88 109 ALA A CA 1
ATOM 833 C C . ALA A 1 109 ? 4.667 -4.572 -6.761 1.00 94.88 109 ALA A C 1
ATOM 835 O O . ALA A 1 109 ? 5.211 -4.876 -5.701 1.00 94.88 109 ALA A O 1
ATOM 836 N N . TRP A 1 110 ? 3.483 -5.066 -7.119 1.00 95.06 110 TRP A N 1
ATOM 837 C CA . TRP A 1 110 ? 2.792 -6.111 -6.367 1.00 95.06 110 TRP A CA 1
ATOM 838 C C . TRP A 1 110 ? 3.405 -7.479 -6.669 1.00 95.06 110 TRP A C 1
ATOM 840 O O . TRP A 1 110 ? 3.599 -7.834 -7.833 1.00 95.06 110 TRP A O 1
ATOM 850 N N . HIS A 1 111 ? 3.688 -8.259 -5.630 1.00 96.75 111 HIS A N 1
ATOM 851 C CA . HIS A 1 111 ? 4.251 -9.600 -5.753 1.00 96.75 111 HIS A CA 1
ATOM 852 C C . HIS A 1 111 ? 3.161 -10.656 -5.552 1.00 96.75 111 HIS A C 1
ATOM 854 O O . HIS A 1 111 ? 2.593 -10.770 -4.463 1.00 96.75 111 HIS A O 1
ATOM 860 N N . LEU A 1 112 ? 2.885 -11.436 -6.601 1.00 97.50 112 LEU A N 1
ATOM 861 C CA . LEU A 1 112 ? 1.938 -12.547 -6.573 1.00 97.50 112 LEU A CA 1
ATOM 862 C C . LEU A 1 112 ? 2.642 -13.876 -6.865 1.00 97.50 112 LEU A C 1
ATOM 864 O O . LEU A 1 112 ? 3.572 -13.922 -7.670 1.00 97.50 112 LEU A O 1
ATOM 868 N N . THR A 1 113 ? 2.155 -14.958 -6.261 1.00 97.69 113 THR A N 1
ATOM 869 C CA . THR A 1 113 ? 2.610 -16.335 -6.513 1.00 97.69 113 THR A CA 1
ATOM 870 C C . THR A 1 113 ? 1.451 -17.227 -6.969 1.00 97.69 113 THR A C 1
ATOM 872 O O . THR A 1 113 ? 0.286 -16.930 -6.703 1.00 97.69 113 THR A O 1
ATOM 875 N N . ILE A 1 114 ? 1.770 -18.312 -7.681 1.00 96.88 114 ILE A N 1
ATOM 876 C CA . ILE A 1 114 ? 0.834 -19.358 -8.124 1.00 96.88 114 ILE A CA 1
ATOM 877 C C . ILE A 1 114 ? 1.398 -20.696 -7.632 1.00 96.88 114 ILE A C 1
ATOM 879 O O . ILE A 1 114 ? 2.613 -20.893 -7.703 1.00 96.88 114 ILE A O 1
ATOM 883 N N . ASN A 1 115 ? 0.529 -21.576 -7.130 1.00 81.62 115 ASN A N 1
ATOM 884 C CA . ASN A 1 115 ? 0.889 -22.924 -6.675 1.00 81.62 115 ASN A CA 1
ATOM 885 C C . ASN A 1 115 ? 0.797 -23.960 -7.797 1.00 81.62 115 ASN A C 1
ATOM 887 O O . ASN A 1 115 ? -0.136 -23.846 -8.625 1.00 81.62 115 ASN A O 1
#

InterPro domains:
  IPR056115 Domain of unknown function DUF7698 [PF24753] (17-113)